Protein AF-A0A968VZF7-F1 (afdb_monomer)

Sequence (86 aa):
IEVIAVHTLGGREGKQKWVKFVNEHKLYNWINCWSPYDYQYKTKYDVYASPTIYLLNKNKEIIAKRIGVEQIEEIIEFEKNKKAKN

Foldseek 3Di:
DAAEAEQDDADPVSVVVQVVVCVVVVVVRHNYHYDRPDPVVCVVQVPPDPPKDFDADPVRHTPDTRDDPVCPVVSVVVVVVVVVVD

Radius of gyration: 15.0 Å; Cα contacts (8 Å, |Δi|>4): 70; chains: 1; bounding box: 29×29×44 Å

pLDDT: mean 91.14, std 7.0, range [54.97, 98.62]

Nearest PDB structures (foldseek):
  6mos-assembly1_A  TM=5.426E-01  e=9.474E-02  Thermosipho africanus TCF52B
  1m7t-assembly1_A  TM=4.685E-01  e=1.161E-01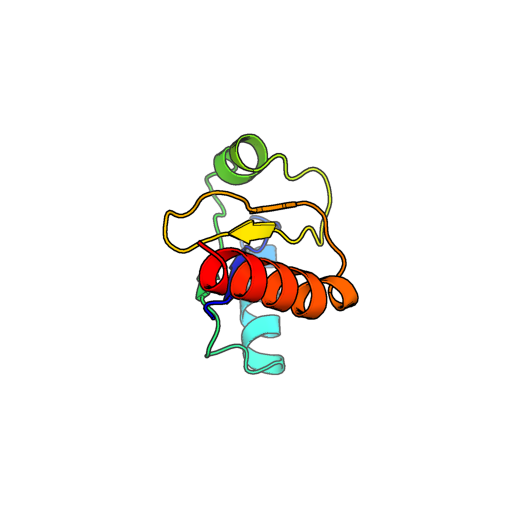  unclassified
  7ffp-assembly1_A-2  TM=5.036E-01  e=9.550E+00  Xenopus laevis

Secondary structure (DSSP, 8-state):
---EEEE---HHHHHHHHHHHHHHTT-TTSEEEE-SS--HHHHHTT--SSS--EEE-TT--EEEES--TTHHHHHHHHHHHHHHT-

Structure (mmCIF, N/CA/C/O backbone):
data_AF-A0A968VZF7-F1
#
_entry.id   AF-A0A968VZF7-F1
#
loop_
_atom_site.group_PDB
_atom_site.id
_atom_site.type_symbol
_atom_site.label_atom_id
_atom_site.label_alt_id
_atom_site.label_comp_id
_atom_site.label_asym_id
_atom_site.label_entity_id
_atom_site.label_seq_id
_atom_site.pdbx_PDB_ins_code
_atom_site.Cartn_x
_atom_site.Cartn_y
_atom_site.Cartn_z
_atom_site.occupancy
_atom_site.B_iso_or_equiv
_atom_site.auth_seq_id
_atom_site.auth_comp_id
_atom_site.auth_asym_id
_atom_site.auth_atom_id
_atom_site.pdbx_PDB_model_num
ATOM 1 N N . ILE A 1 1 ? -10.315 -9.180 5.683 1.00 88.38 1 ILE A N 1
ATOM 2 C CA . ILE A 1 1 ? -9.576 -7.922 5.423 1.00 88.38 1 ILE A CA 1
ATOM 3 C C . ILE A 1 1 ? -9.202 -7.948 3.953 1.00 88.38 1 ILE A C 1
ATOM 5 O O . ILE A 1 1 ? -8.801 -9.003 3.483 1.00 88.38 1 ILE A O 1
ATOM 9 N N . GLU A 1 2 ? -9.413 -6.853 3.235 1.00 94.38 2 GLU A N 1
ATOM 10 C CA . GLU A 1 2 ? -9.064 -6.719 1.818 1.00 94.38 2 GLU A CA 1
ATOM 11 C C . GLU A 1 2 ? -7.815 -5.844 1.711 1.00 94.38 2 GLU A C 1
ATOM 13 O O . GLU A 1 2 ? -7.737 -4.817 2.388 1.00 94.38 2 GLU A O 1
ATOM 18 N N . VAL A 1 3 ? -6.845 -6.251 0.890 1.00 95.94 3 VAL A N 1
ATOM 19 C CA . VAL A 1 3 ? -5.631 -5.468 0.636 1.00 95.94 3 VAL A CA 1
ATOM 20 C C . VAL A 1 3 ? -5.666 -4.962 -0.797 1.00 95.94 3 VAL A C 1
ATOM 22 O O . VAL A 1 3 ? -5.767 -5.747 -1.741 1.00 95.94 3 VAL A O 1
ATOM 25 N N . ILE A 1 4 ? -5.572 -3.642 -0.945 1.00 95.62 4 ILE A N 1
ATOM 26 C CA . ILE A 1 4 ? -5.493 -2.960 -2.236 1.00 95.62 4 ILE A CA 1
ATOM 27 C C . ILE A 1 4 ? -4.100 -2.347 -2.3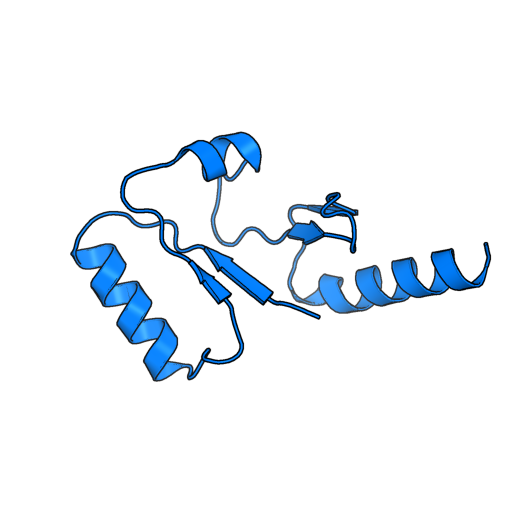47 1.00 95.62 4 ILE A C 1
ATOM 29 O O . ILE A 1 4 ? -3.746 -1.461 -1.569 1.00 95.62 4 ILE A O 1
ATOM 33 N N . ALA A 1 5 ? -3.316 -2.804 -3.320 1.00 95.38 5 ALA A N 1
ATOM 34 C CA . ALA A 1 5 ? -2.001 -2.251 -3.618 1.00 95.38 5 ALA A CA 1
ATOM 35 C C . ALA A 1 5 ? -2.066 -1.435 -4.907 1.00 95.38 5 ALA A C 1
ATOM 37 O O . ALA A 1 5 ? -2.479 -1.944 -5.946 1.00 95.38 5 ALA A O 1
ATOM 38 N N . VAL A 1 6 ? -1.649 -0.170 -4.855 1.00 93.25 6 VAL A N 1
ATOM 39 C CA . VAL A 1 6 ? -1.667 0.733 -6.014 1.00 93.25 6 VAL A CA 1
ATOM 40 C C . VAL A 1 6 ? -0.236 1.056 -6.418 1.00 93.25 6 VAL A C 1
ATOM 42 O O . VAL A 1 6 ? 0.480 1.746 -5.693 1.00 93.25 6 VAL A O 1
ATOM 45 N N . HIS A 1 7 ? 0.188 0.583 -7.589 1.00 93.06 7 HIS A N 1
ATOM 46 C CA . HIS A 1 7 ? 1.516 0.901 -8.103 1.00 93.06 7 HIS A CA 1
ATOM 47 C C . HIS A 1 7 ? 1.582 2.340 -8.623 1.00 93.06 7 HIS A C 1
ATOM 49 O O . HIS A 1 7 ? 0.705 2.782 -9.367 1.00 93.06 7 HIS A O 1
ATOM 55 N N . THR A 1 8 ? 2.624 3.076 -8.231 1.00 89.75 8 THR A N 1
ATOM 56 C CA . THR A 1 8 ? 2.726 4.527 -8.456 1.00 89.75 8 THR A CA 1
ATOM 57 C C . THR A 1 8 ? 3.592 4.934 -9.646 1.00 89.75 8 THR A C 1
ATOM 59 O O . THR A 1 8 ? 3.534 6.108 -10.036 1.00 89.75 8 THR A O 1
ATOM 62 N N . LEU A 1 9 ? 4.358 4.001 -10.234 1.00 88.75 9 LEU A N 1
ATOM 63 C CA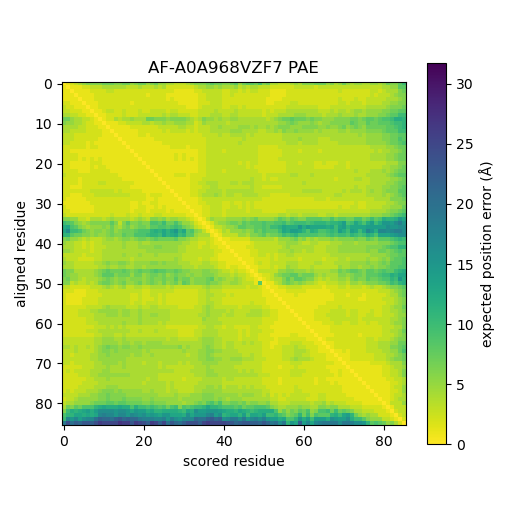 . LEU A 1 9 ? 5.130 4.252 -11.455 1.00 88.75 9 LEU A CA 1
ATOM 64 C C . LEU A 1 9 ? 4.237 4.098 -12.686 1.00 88.75 9 LEU A C 1
ATOM 66 O O . LEU A 1 9 ? 3.556 3.085 -12.849 1.00 88.75 9 LEU A O 1
ATOM 70 N N . GLY A 1 10 ? 4.261 5.098 -13.564 1.00 87.50 10 GLY A N 1
ATOM 71 C CA . GLY A 1 10 ? 3.557 5.074 -14.843 1.00 87.50 10 GLY A CA 1
ATOM 72 C C . GLY A 1 10 ? 4.3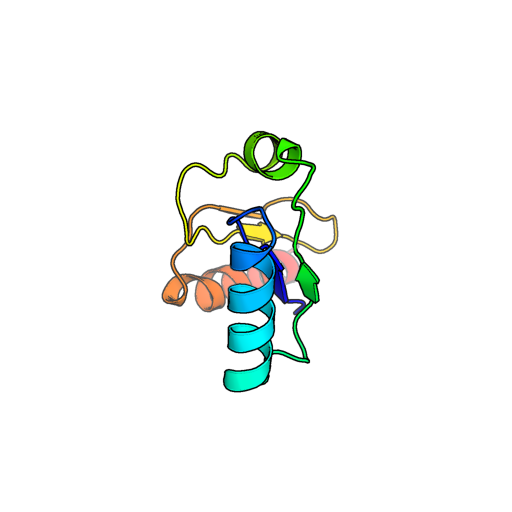58 4.404 -15.964 1.00 87.50 10 GLY A C 1
ATOM 73 O O . GLY A 1 10 ? 5.489 3.953 -15.781 1.00 87.50 10 GLY A O 1
ATOM 74 N N . GLY A 1 11 ? 3.762 4.377 -17.156 1.00 89.62 11 GLY A N 1
ATOM 75 C CA . GLY A 1 11 ? 4.424 3.929 -18.383 1.00 89.62 11 GLY A CA 1
ATOM 76 C C . GLY A 1 11 ? 4.635 2.413 -18.501 1.00 89.62 11 GLY A C 1
ATOM 77 O O . GLY A 1 11 ? 4.402 1.632 -17.578 1.00 89.62 11 GLY A O 1
ATOM 78 N N . ARG A 1 12 ? 5.081 1.979 -19.686 1.00 91.25 12 ARG A N 1
ATOM 79 C CA . ARG A 1 12 ? 5.265 0.554 -20.018 1.00 91.25 12 ARG A CA 1
ATOM 80 C C . ARG A 1 12 ? 6.218 -0.155 -19.054 1.00 91.25 12 ARG A C 1
ATOM 82 O O . ARG A 1 12 ? 5.941 -1.277 -18.639 1.00 91.25 12 ARG A O 1
ATOM 89 N N . GLU A 1 13 ? 7.306 0.509 -18.679 1.00 91.88 13 GLU A N 1
ATOM 90 C CA . GLU A 1 13 ? 8.294 -0.035 -17.747 1.00 91.88 13 GLU A CA 1
ATOM 91 C C . GLU A 1 13 ? 7.703 -0.241 -16.344 1.00 91.88 13 GLU A C 1
ATOM 93 O O . GLU A 1 13 ? 7.866 -1.314 -15.761 1.00 91.88 13 GLU A O 1
ATOM 98 N N . GLY A 1 14 ? 6.944 0.738 -15.830 1.00 91.88 14 GLY A N 1
ATOM 99 C CA . GLY A 1 14 ? 6.235 0.620 -14.553 1.00 91.88 14 GLY A CA 1
ATOM 100 C C . GLY A 1 14 ? 5.275 -0.570 -14.543 1.00 91.88 14 GLY A C 1
ATOM 101 O O . GLY A 1 14 ? 5.272 -1.361 -13.601 1.00 91.88 14 GLY A O 1
ATOM 102 N N . LYS A 1 15 ? 4.539 -0.789 -15.643 1.00 93.50 15 LYS A N 1
ATOM 103 C CA . LYS A 1 15 ? 3.673 -1.971 -15.787 1.00 93.50 15 LYS A CA 1
ATOM 104 C C . LYS A 1 15 ? 4.444 -3.278 -15.713 1.00 93.50 15 LYS A C 1
ATOM 106 O O . LYS A 1 15 ? 4.017 -4.193 -15.014 1.00 93.50 15 LYS A O 1
ATOM 111 N N . GLN A 1 16 ? 5.544 -3.382 -16.456 1.00 96.38 16 GLN A 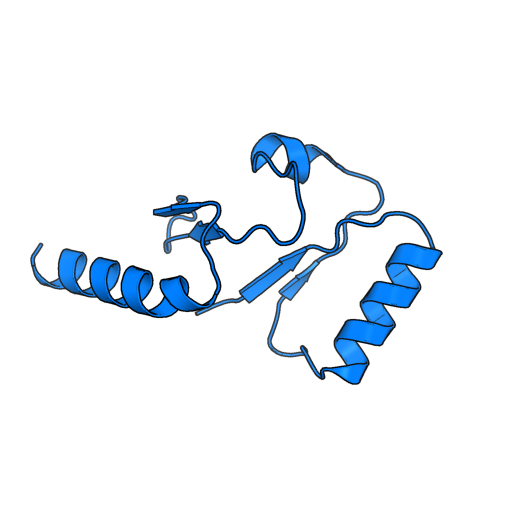N 1
ATOM 112 C CA . GLN A 1 16 ? 6.346 -4.602 -16.507 1.00 96.38 16 GLN A CA 1
ATOM 113 C C . GLN A 1 16 ? 6.933 -4.930 -15.134 1.00 96.38 16 GLN A C 1
ATOM 115 O O . GLN A 1 16 ? 6.810 -6.067 -14.680 1.00 96.38 16 GLN A O 1
ATOM 120 N N . LYS A 1 17 ? 7.489 -3.925 -14.444 1.00 95.56 17 LYS A N 1
ATOM 121 C CA . LYS A 1 17 ? 7.987 -4.063 -13.069 1.00 95.56 17 LYS A CA 1
ATOM 122 C C . LYS A 1 17 ? 6.878 -4.499 -12.112 1.00 95.56 17 LYS A C 1
ATOM 124 O O . LYS A 1 17 ? 7.091 -5.420 -11.330 1.00 95.56 17 LYS A O 1
ATOM 129 N N . TRP A 1 18 ? 5.690 -3.899 -12.213 1.00 96.06 18 TRP A N 1
ATOM 130 C CA . TRP A 1 18 ? 4.575 -4.236 -11.331 1.00 96.06 18 TRP A CA 1
ATOM 131 C C . TRP A 1 18 ? 4.057 -5.660 -11.530 1.00 96.06 18 TRP A C 1
ATOM 133 O O . TRP A 1 18 ? 3.914 -6.402 -10.565 1.00 96.06 18 TRP A O 1
ATOM 143 N N . VAL A 1 19 ? 3.834 -6.074 -12.781 1.00 97.12 19 VAL A N 1
ATOM 144 C CA . VAL A 1 19 ? 3.378 -7.439 -13.092 1.00 97.12 19 VAL A CA 1
ATOM 145 C C . VAL A 1 19 ? 4.409 -8.474 -12.649 1.00 97.12 19 VAL A C 1
ATOM 147 O O . VAL A 1 19 ? 4.039 -9.482 -12.052 1.00 97.12 19 VAL A O 1
ATOM 150 N N . LYS A 1 20 ? 5.700 -8.216 -12.897 1.00 98.31 20 LYS A N 1
ATOM 151 C CA . LYS A 1 20 ? 6.788 -9.093 -12.455 1.00 98.31 20 LYS A CA 1
ATOM 152 C C . LYS A 1 20 ? 6.775 -9.264 -10.931 1.00 98.31 20 LYS A C 1
ATOM 154 O O . LYS A 1 20 ? 6.717 -10.396 -10.464 1.00 98.31 20 LYS A O 1
ATOM 159 N N . PHE A 1 21 ? 6.727 -8.160 -10.185 1.00 97.81 21 PHE A N 1
ATOM 160 C CA . PHE A 1 21 ? 6.697 -8.171 -8.720 1.00 97.81 21 PHE A CA 1
ATOM 161 C C . PHE A 1 21 ? 5.497 -8.952 -8.161 1.00 97.81 21 PHE A C 1
ATOM 163 O O . PHE A 1 21 ? 5.663 -9.815 -7.301 1.00 97.81 21 PHE A O 1
ATOM 170 N N . VAL A 1 22 ? 4.289 -8.703 -8.680 1.00 98.12 22 VAL A N 1
ATOM 171 C CA . VAL A 1 22 ? 3.069 -9.411 -8.248 1.00 98.12 22 VAL A CA 1
ATOM 172 C C . VAL A 1 22 ? 3.196 -10.924 -8.452 1.00 98.12 22 VAL A C 1
ATOM 174 O O . VAL A 1 22 ? 2.810 -11.689 -7.567 1.00 98.12 22 VAL A O 1
ATOM 177 N N . ASN A 1 23 ? 3.763 -11.357 -9.582 1.00 98.44 23 ASN A N 1
ATOM 178 C CA . ASN A 1 23 ? 3.934 -12.775 -9.901 1.00 98.44 23 ASN A CA 1
ATOM 179 C C . ASN A 1 23 ? 5.032 -13.443 -9.057 1.00 98.44 23 ASN A C 1
ATOM 181 O O . ASN A 1 23 ? 4.824 -14.544 -8.548 1.00 98.44 23 ASN A O 1
ATOM 185 N N . GLU A 1 24 ? 6.181 -12.784 -8.880 1.00 98.62 24 GLU A N 1
ATOM 186 C CA . GLU A 1 24 ? 7.307 -13.296 -8.081 1.00 98.62 24 GLU A CA 1
ATOM 187 C C . GLU A 1 24 ? 6.916 -13.503 -6.613 1.00 98.62 24 GLU A C 1
ATOM 189 O O . GLU A 1 24 ? 7.263 -14.521 -6.014 1.00 98.62 24 GLU A O 1
ATOM 194 N N . HIS A 1 25 ? 6.127 -12.581 -6.059 1.00 98.12 25 HIS A N 1
ATOM 195 C CA . HIS A 1 25 ? 5.654 -12.640 -4.676 1.00 98.12 25 HIS A CA 1
ATOM 196 C C . HIS A 1 25 ? 4.287 -13.320 -4.510 1.00 98.12 25 HIS A C 1
ATOM 198 O O . HIS A 1 25 ? 3.788 -13.415 -3.390 1.00 98.12 25 HIS A O 1
ATOM 204 N N . LYS A 1 26 ? 3.682 -13.815 -5.600 1.00 98.06 26 LYS A N 1
ATOM 205 C CA . LYS A 1 26 ? 2.386 -14.517 -5.610 1.00 98.06 26 LYS A CA 1
ATOM 206 C C . LYS A 1 26 ? 1.261 -13.739 -4.906 1.00 98.06 26 LYS A C 1
ATOM 208 O O . LYS A 1 26 ? 0.443 -14.329 -4.201 1.00 98.06 26 LYS A O 1
ATOM 213 N N . LEU A 1 27 ? 1.185 -12.421 -5.116 1.00 97.50 27 LEU A N 1
ATOM 214 C CA . LEU A 1 27 ? 0.223 -11.515 -4.457 1.00 97.50 27 LEU A CA 1
ATOM 215 C C . LEU A 1 27 ? -1.196 -11.606 -5.051 1.00 97.50 27 LEU A C 1
ATOM 217 O O . LEU A 1 27 ? -1.882 -10.601 -5.235 1.00 97.50 27 LEU A O 1
ATOM 221 N N . TYR A 1 28 ? -1.642 -12.810 -5.403 1.00 96.00 28 TYR A N 1
ATOM 222 C CA . TYR A 1 28 ? -2.874 -13.043 -6.162 1.00 96.00 28 TYR A CA 1
ATOM 223 C C . TYR A 1 28 ? -4.149 -12.857 -5.334 1.00 96.00 28 TYR A C 1
ATOM 225 O O . TYR A 1 28 ? -5.227 -12.691 -5.893 1.00 96.00 28 TYR A O 1
ATOM 233 N N . ASN A 1 29 ? -4.031 -12.866 -4.007 1.00 97.00 29 ASN A N 1
ATOM 234 C CA . ASN A 1 29 ? -5.124 -12.582 -3.079 1.00 97.00 29 ASN A CA 1
ATOM 235 C C . ASN A 1 29 ? -5.317 -11.078 -2.812 1.00 97.00 29 ASN A C 1
ATOM 237 O O . ASN A 1 29 ? -6.203 -10.709 -2.043 1.00 97.00 29 ASN A O 1
ATOM 241 N N . TRP A 1 30 ? -4.479 -10.215 -3.394 1.00 97.69 30 TRP A N 1
ATOM 242 C CA . TRP A 1 30 ? -4.588 -8.762 -3.278 1.00 97.69 30 TRP A CA 1
ATOM 243 C C . TRP A 1 30 ? -5.252 -8.174 -4.520 1.00 97.69 30 TRP A C 1
ATOM 245 O O . TRP A 1 30 ? -5.121 -8.691 -5.632 1.00 97.69 30 TRP A O 1
ATOM 255 N N . ILE A 1 31 ? -5.907 -7.028 -4.351 1.00 97.19 31 ILE A N 1
ATOM 256 C CA . ILE A 1 31 ? -6.352 -6.213 -5.479 1.00 97.19 31 ILE A CA 1
ATOM 257 C C . ILE A 1 31 ? -5.163 -5.356 -5.924 1.00 97.19 31 ILE A C 1
ATOM 259 O O . ILE A 1 31 ? -4.830 -4.345 -5.305 1.00 97.19 31 ILE A O 1
ATOM 263 N N . ASN A 1 32 ? -4.497 -5.790 -6.994 1.00 96.88 32 ASN A N 1
ATOM 264 C CA . ASN A 1 32 ? -3.307 -5.134 -7.534 1.00 96.88 32 ASN A CA 1
ATOM 265 C C . ASN A 1 32 ? -3.689 -4.103 -8.607 1.00 96.88 32 ASN A C 1
ATOM 267 O O . ASN A 1 32 ? -3.878 -4.428 -9.780 1.00 96.88 32 ASN A O 1
ATOM 271 N N . CYS A 1 33 ? -3.773 -2.840 -8.207 1.00 93.62 33 CYS A N 1
ATOM 272 C CA . CYS A 1 33 ? -4.161 -1.714 -9.046 1.00 93.62 33 CYS A CA 1
ATOM 273 C C . CYS A 1 33 ? -2.957 -1.050 -9.723 1.00 93.62 33 CYS A C 1
ATOM 275 O O . CYS A 1 33 ? -1.859 -0.952 -9.170 1.00 93.62 33 CYS A O 1
ATOM 277 N N . TRP A 1 34 ? -3.187 -0.517 -10.919 1.00 91.94 34 TRP A N 1
ATOM 278 C CA . TRP A 1 34 ? -2.234 0.337 -11.617 1.00 91.94 34 TRP A CA 1
ATOM 279 C C . TRP A 1 34 ? -2.991 1.339 -12.484 1.00 91.94 34 TRP A C 1
ATOM 281 O O . TRP A 1 34 ? -3.754 0.933 -13.358 1.00 91.94 34 TRP A O 1
ATOM 291 N N . SER A 1 35 ? -2.776 2.631 -12.233 1.00 85.50 35 SER A N 1
ATOM 292 C CA . SER A 1 35 ? -3.374 3.725 -13.001 1.00 85.50 35 SER A CA 1
ATOM 293 C C . SER A 1 35 ? -2.273 4.503 -13.731 1.00 85.50 35 SER A C 1
ATOM 295 O O . SER A 1 35 ? -1.647 5.379 -13.135 1.00 85.50 35 SER A O 1
ATOM 297 N N . PRO A 1 36 ? -1.980 4.175 -15.002 1.00 79.75 36 PRO A N 1
ATOM 298 C CA . PRO A 1 36 ? -0.928 4.850 -15.766 1.00 79.75 36 PRO A CA 1
ATOM 299 C C . PRO A 1 36 ? -1.305 6.235 -16.289 1.00 79.75 36 PRO A C 1
ATOM 301 O O . PRO A 1 36 ? -0.411 6.996 -16.653 1.00 79.75 36 PRO A O 1
ATOM 304 N N . TYR A 1 37 ? -2.601 6.530 -16.384 1.00 74.50 37 TYR A N 1
ATOM 305 C CA . TYR A 1 37 ? -3.118 7.720 -17.067 1.00 74.50 37 TYR A CA 1
ATOM 306 C C . TYR A 1 37 ? -3.785 8.712 -16.118 1.00 74.50 37 TYR A C 1
ATOM 308 O O . TYR A 1 37 ? -3.960 9.872 -16.478 1.00 74.50 37 TYR A O 1
ATOM 316 N N . ASP A 1 38 ? -4.141 8.268 -14.913 1.00 78.38 38 ASP A N 1
ATOM 317 C CA . ASP A 1 38 ? -4.829 9.092 -13.931 1.00 78.38 38 ASP A CA 1
ATOM 318 C C . ASP A 1 38 ? -4.056 9.114 -12.608 1.00 78.38 38 ASP A C 1
ATOM 320 O O . ASP A 1 38 ? -3.889 8.084 -11.950 1.00 78.38 38 ASP A O 1
ATOM 324 N N . TYR A 1 39 ? -3.606 10.311 -12.225 1.00 80.12 39 TYR A N 1
ATOM 325 C CA . TYR A 1 39 ? -2.912 10.599 -10.971 1.00 80.12 39 TYR A CA 1
ATOM 326 C C . TYR A 1 39 ? -3.818 11.233 -9.906 1.00 80.12 39 TYR A C 1
ATOM 328 O O . TYR A 1 39 ? -3.339 11.520 -8.812 1.00 80.12 39 TYR A O 1
ATOM 336 N N . GLN A 1 40 ? -5.115 11.422 -10.171 1.00 86.88 40 GLN A N 1
ATOM 337 C CA . GLN A 1 40 ? -6.067 12.034 -9.238 1.00 86.88 40 GLN A CA 1
ATOM 338 C C . GLN A 1 40 ? -6.131 11.287 -7.905 1.00 86.88 40 GLN A C 1
ATOM 340 O O . GLN A 1 40 ? -6.347 11.902 -6.863 1.00 86.88 40 GLN A O 1
ATOM 345 N N . TYR A 1 41 ? -5.888 9.972 -7.899 1.00 86.25 41 TYR A N 1
ATOM 346 C CA . TYR A 1 41 ? -5.797 9.198 -6.660 1.00 86.25 41 TYR A CA 1
ATOM 347 C C . TYR A 1 41 ? -4.661 9.687 -5.746 1.00 86.25 41 TYR A C 1
ATOM 349 O O . TYR A 1 41 ? -4.827 9.677 -4.530 1.00 86.25 41 TYR A O 1
ATOM 357 N N . LYS A 1 42 ? -3.538 10.169 -6.302 1.00 86.31 42 LYS A N 1
ATOM 358 C CA . LYS A 1 42 ? -2.432 10.718 -5.505 1.00 86.31 42 LYS A CA 1
ATOM 359 C C . LYS A 1 42 ? -2.880 11.972 -4.765 1.00 86.31 42 LYS A C 1
ATOM 361 O O . LYS A 1 42 ? -2.608 12.090 -3.580 1.00 86.31 42 LYS A O 1
ATOM 366 N N . THR A 1 43 ? -3.626 12.858 -5.423 1.00 88.06 43 THR A N 1
ATOM 367 C CA . THR A 1 43 ? -4.177 14.065 -4.791 1.00 88.06 43 THR A CA 1
ATOM 368 C C . THR A 1 43 ? -5.286 13.729 -3.795 1.00 88.06 43 THR A C 1
ATOM 370 O O . THR A 1 43 ? -5.238 14.186 -2.660 1.00 88.06 43 THR A O 1
ATOM 373 N N . LYS A 1 44 ? -6.255 12.882 -4.174 1.00 88.12 44 LYS A N 1
ATOM 374 C CA . LYS A 1 44 ? -7.390 12.501 -3.310 1.00 88.12 44 LYS A CA 1
ATOM 375 C C . LYS A 1 44 ? -6.955 11.823 -2.012 1.00 88.12 44 LYS A C 1
ATOM 377 O O . LYS A 1 44 ? -7.590 12.025 -0.984 1.00 88.12 44 LYS A O 1
ATOM 382 N N . TYR A 1 45 ? -5.896 11.018 -2.070 1.00 88.00 45 TYR A N 1
ATOM 383 C CA . TYR A 1 45 ? -5.359 10.308 -0.909 1.00 88.00 45 TYR A CA 1
ATOM 384 C C . TYR A 1 45 ? -4.122 10.983 -0.307 1.00 88.00 45 TYR A C 1
ATOM 386 O O . TYR A 1 45 ? -3.590 10.469 0.670 1.00 88.00 45 TYR A O 1
ATOM 394 N N . ASP A 1 46 ? -3.676 12.132 -0.821 1.00 87.75 46 ASP A N 1
ATOM 395 C CA . ASP A 1 46 ? -2.516 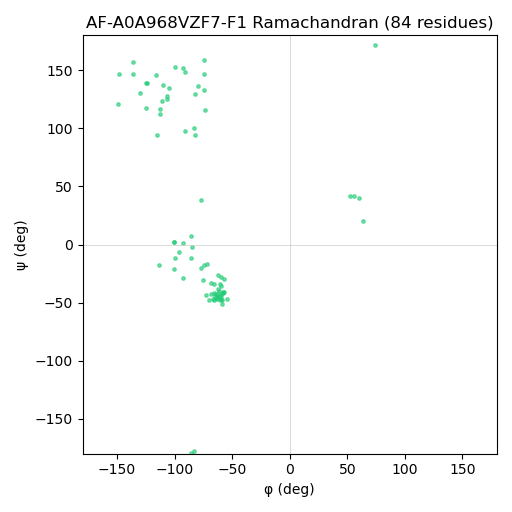12.867 -0.295 1.00 87.75 46 ASP A CA 1
ATOM 396 C C . ASP A 1 46 ? -1.193 12.056 -0.339 1.00 87.75 46 ASP A C 1
ATOM 398 O O . ASP A 1 46 ? -0.378 12.044 0.590 1.00 87.75 46 ASP A O 1
ATOM 402 N N . VAL A 1 47 ? -0.978 11.312 -1.427 1.00 87.56 47 VAL A N 1
ATOM 403 C CA . VAL A 1 47 ? 0.174 10.415 -1.616 1.00 87.56 47 VAL A CA 1
ATOM 404 C C . VAL A 1 47 ? 1.396 11.201 -2.105 1.00 87.56 47 VAL A C 1
ATOM 406 O O . VAL A 1 47 ? 1.589 11.374 -3.308 1.00 87.56 47 VAL A O 1
ATOM 409 N N . TYR A 1 48 ? 2.253 11.631 -1.173 1.00 83.19 48 TYR A N 1
ATOM 410 C CA . TYR A 1 48 ? 3.536 12.293 -1.488 1.00 83.19 48 TYR A CA 1
ATOM 411 C C . TYR A 1 48 ? 4.734 11.342 -1.563 1.00 83.19 48 TYR A C 1
ATOM 413 O O . TYR A 1 48 ? 5.692 11.621 -2.276 1.00 83.19 48 TYR A O 1
ATOM 421 N N . ALA A 1 49 ? 4.697 10.229 -0.827 1.00 84.44 49 ALA A N 1
ATOM 422 C CA . ALA A 1 49 ? 5.803 9.281 -0.731 1.00 84.44 49 ALA A CA 1
ATOM 423 C C . ALA A 1 49 ? 5.296 7.837 -0.820 1.00 84.44 49 ALA A C 1
ATOM 425 O O . ALA A 1 49 ? 4.126 7.548 -0.564 1.00 84.44 49 ALA A O 1
ATOM 426 N N . SER A 1 50 ? 6.173 6.920 -1.217 1.00 84.44 50 SER A N 1
ATOM 427 C CA . SER A 1 50 ? 5.892 5.483 -1.256 1.00 84.44 50 SER A CA 1
ATOM 428 C C . SER A 1 50 ? 6.953 4.731 -0.446 1.00 84.44 50 SER A C 1
ATOM 430 O O . SER A 1 50 ? 8.128 5.071 -0.578 1.00 84.44 50 SER A O 1
ATOM 432 N N . PRO A 1 51 ? 6.569 3.711 0.344 1.00 89.75 51 PRO A N 1
ATOM 433 C CA . PRO A 1 51 ? 5.196 3.252 0.585 1.00 89.75 51 PRO A CA 1
ATOM 434 C C . PRO A 1 51 ? 4.407 4.199 1.513 1.00 89.75 51 PRO A C 1
ATOM 436 O O . PRO A 1 51 ? 4.966 4.789 2.428 1.00 89.75 51 PRO A O 1
ATOM 439 N N . THR A 1 52 ? 3.094 4.322 1.290 1.00 92.31 52 THR A N 1
ATOM 440 C CA . THR A 1 52 ? 2.154 4.942 2.243 1.00 92.31 52 THR A CA 1
ATOM 441 C C . THR A 1 52 ? 0.971 3.999 2.440 1.00 92.31 52 THR A C 1
ATOM 443 O O . THR A 1 52 ? 0.389 3.540 1.458 1.00 92.31 52 THR A O 1
ATOM 446 N N . ILE A 1 53 ? 0.614 3.718 3.695 1.00 94.56 53 ILE A N 1
ATOM 447 C CA . ILE A 1 53 ? -0.466 2.791 4.054 1.00 94.56 53 ILE A CA 1
ATOM 448 C C . ILE A 1 53 ? -1.644 3.569 4.644 1.00 94.56 53 ILE A C 1
ATOM 450 O O . ILE A 1 53 ? -1.466 4.475 5.463 1.00 94.56 53 ILE A O 1
ATOM 454 N N . TYR A 1 54 ? -2.851 3.189 4.229 1.00 94.88 54 TYR A N 1
ATOM 455 C CA . TYR A 1 54 ? -4.116 3.688 4.758 1.00 94.88 54 TYR A CA 1
ATOM 456 C C . TYR A 1 54 ? -4.946 2.500 5.231 1.00 94.88 54 TYR A C 1
ATOM 458 O O . TYR A 1 54 ? -5.015 1.483 4.541 1.00 94.88 54 TYR A O 1
ATOM 466 N N . LEU A 1 55 ? -5.605 2.649 6.376 1.00 95.31 55 LEU A N 1
ATOM 467 C CA . LEU A 1 55 ? -6.612 1.708 6.845 1.00 95.31 55 LEU A CA 1
ATOM 468 C C . LEU A 1 55 ? -7.983 2.351 6.678 1.00 95.31 55 LEU A C 1
ATOM 470 O O . LEU A 1 55 ? -8.203 3.484 7.114 1.00 95.31 55 LEU A O 1
ATOM 474 N N . LEU A 1 56 ? -8.890 1.632 6.022 1.00 94.81 56 LEU A N 1
ATOM 475 C CA . LEU A 1 56 ? -10.256 2.075 5.782 1.00 94.81 56 LEU A CA 1
ATOM 476 C C . LEU A 1 56 ? -11.232 1.145 6.501 1.00 94.81 56 LEU A C 1
ATOM 478 O O . LEU A 1 56 ? -11.014 -0.065 6.582 1.00 94.81 56 LEU A O 1
ATOM 482 N N . ASN A 1 57 ? -12.336 1.701 6.991 1.00 93.88 57 ASN A N 1
ATOM 483 C CA . ASN A 1 57 ? -13.429 0.903 7.532 1.00 93.88 57 ASN A CA 1
ATOM 484 C C . ASN A 1 57 ? -14.379 0.401 6.419 1.00 93.88 57 ASN A C 1
ATOM 486 O O . ASN A 1 57 ? -14.185 0.651 5.228 1.00 93.88 57 ASN A O 1
ATOM 490 N N . LYS A 1 58 ? -15.450 -0.305 6.809 1.00 93.06 58 LYS A N 1
ATOM 491 C CA . LYS A 1 58 ? -16.455 -0.851 5.875 1.00 93.06 58 LYS A CA 1
ATOM 492 C C . LYS A 1 58 ? -17.172 0.213 5.026 1.00 93.06 58 LYS A C 1
ATOM 494 O O . LYS A 1 58 ? -17.566 -0.089 3.907 1.00 93.06 58 LYS A O 1
ATOM 499 N N . ASN A 1 59 ? -17.292 1.440 5.536 1.00 94.38 59 ASN A N 1
ATOM 500 C CA . ASN A 1 59 ? -17.895 2.584 4.846 1.00 94.38 59 ASN A CA 1
ATOM 501 C C . ASN A 1 59 ? -16.877 3.323 3.957 1.00 94.38 59 ASN A C 1
ATOM 503 O O . ASN A 1 59 ? -17.187 4.380 3.420 1.00 94.38 59 ASN A O 1
ATOM 507 N N . LYS A 1 60 ? -15.663 2.770 3.800 1.00 92.56 60 LYS A N 1
ATOM 508 C CA . LYS A 1 60 ? -14.538 3.355 3.057 1.00 92.56 60 LYS A CA 1
ATOM 509 C C . LYS A 1 60 ? -14.014 4.670 3.655 1.00 92.56 60 LYS A C 1
ATOM 511 O O . LYS A 1 60 ? -13.295 5.407 2.986 1.00 92.56 60 LYS A O 1
ATOM 516 N N . GLU A 1 61 ? -14.304 4.929 4.927 1.00 93.88 61 GLU A N 1
ATOM 517 C CA . GLU A 1 61 ? -13.735 6.058 5.665 1.00 93.88 61 GLU A CA 1
ATOM 518 C C . GLU A 1 61 ? -12.320 5.700 6.125 1.00 93.88 61 GLU A C 1
ATOM 520 O O . GLU A 1 61 ? -12.082 4.587 6.604 1.00 93.88 61 GLU A O 1
ATOM 525 N N . ILE A 1 62 ? -11.380 6.637 5.986 1.00 94.50 62 ILE A N 1
ATOM 526 C CA . ILE A 1 62 ? -9.997 6.464 6.443 1.00 94.50 62 ILE A CA 1
ATOM 527 C C . ILE A 1 62 ? -9.978 6.562 7.970 1.00 94.50 62 ILE A C 1
ATOM 529 O O . ILE A 1 62 ? -10.255 7.622 8.525 1.00 94.50 62 ILE A O 1
ATOM 533 N N . ILE A 1 63 ? -9.615 5.467 8.636 1.00 94.88 63 ILE A N 1
ATOM 534 C CA . ILE A 1 63 ? -9.501 5.393 10.103 1.00 94.88 63 ILE A CA 1
ATOM 535 C C . ILE A 1 63 ? -8.050 5.498 10.576 1.00 94.88 63 ILE A C 1
ATOM 537 O O . ILE A 1 63 ? -7.798 5.895 11.707 1.00 94.88 63 ILE A O 1
ATOM 541 N N . ALA A 1 64 ? -7.089 5.216 9.693 1.00 94.62 64 ALA A N 1
ATOM 542 C CA . ALA A 1 64 ? -5.679 5.508 9.916 1.00 94.62 64 ALA A CA 1
ATOM 543 C C . ALA A 1 64 ? -4.971 5.827 8.593 1.00 94.62 64 ALA A C 1
ATOM 545 O O . ALA A 1 64 ? -5.309 5.277 7.543 1.00 94.62 64 ALA A O 1
ATOM 546 N N . LYS A 1 65 ? -3.977 6.718 8.638 1.00 93.12 65 LYS A N 1
ATOM 547 C CA . LYS A 1 65 ? -3.205 7.174 7.473 1.00 93.12 65 LYS A CA 1
ATOM 548 C C . LYS A 1 65 ? -1.717 7.217 7.801 1.00 93.12 65 LYS A C 1
ATOM 550 O O . LYS A 1 65 ? -1.364 7.581 8.918 1.00 93.12 65 LYS A O 1
ATOM 555 N N . ARG A 1 66 ? -0.867 6.929 6.807 1.00 91.06 66 ARG A N 1
ATOM 556 C CA . ARG A 1 66 ? 0.605 7.005 6.908 1.00 91.06 66 ARG A C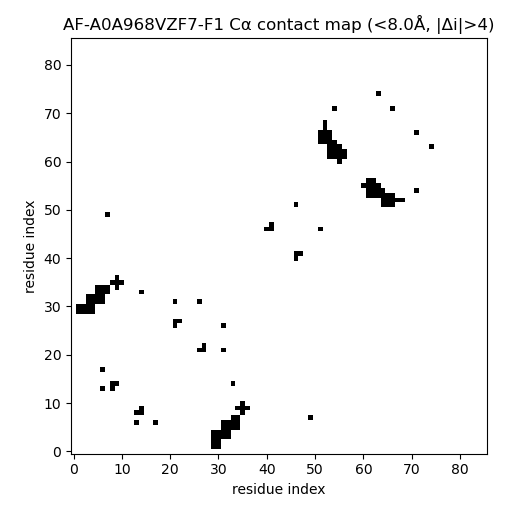A 1
ATOM 557 C C . ARG A 1 66 ? 1.166 6.159 8.060 1.00 91.06 66 ARG A C 1
ATOM 559 O O . ARG A 1 66 ? 2.055 6.601 8.777 1.00 91.06 66 ARG A O 1
ATOM 566 N N . ILE A 1 67 ? 0.619 4.960 8.229 1.00 93.44 67 ILE A N 1
ATOM 567 C CA . ILE A 1 67 ? 1.026 4.026 9.285 1.00 93.44 67 ILE A CA 1
ATOM 568 C C . ILE A 1 67 ? 2.100 3.055 8.793 1.00 93.44 67 ILE A C 1
ATOM 570 O O . ILE A 1 67 ? 2.157 2.734 7.603 1.00 93.44 67 ILE A O 1
ATOM 574 N N . GLY A 1 68 ? 2.939 2.585 9.715 1.00 92.75 68 GLY A N 1
ATOM 575 C CA . GLY A 1 68 ? 3.859 1.479 9.467 1.00 92.75 68 GLY A CA 1
ATOM 576 C C . GLY A 1 68 ? 3.134 0.132 9.435 1.00 92.75 68 GLY A C 1
ATOM 577 O O . GLY A 1 68 ? 2.048 -0.009 9.997 1.00 92.75 68 GLY A O 1
ATOM 578 N N . VAL A 1 69 ? 3.747 -0.872 8.800 1.00 92.50 69 VAL A N 1
ATOM 579 C CA . VAL A 1 69 ? 3.189 -2.238 8.716 1.00 92.50 69 VAL A CA 1
ATOM 580 C C . VAL A 1 69 ? 2.943 -2.825 10.108 1.00 92.50 69 VAL A C 1
ATOM 582 O O . VAL A 1 69 ? 1.895 -3.415 10.349 1.00 92.50 69 VAL A O 1
ATOM 585 N N . GLU A 1 70 ? 3.869 -2.587 11.035 1.00 93.69 70 GLU A N 1
ATOM 586 C CA . GLU A 1 70 ? 3.822 -3.079 12.419 1.00 93.69 70 GLU A CA 1
ATOM 587 C C . GLU A 1 70 ? 2.614 -2.547 13.206 1.00 93.69 70 GLU A C 1
ATOM 589 O O . GLU A 1 70 ? 2.117 -3.208 14.109 1.00 93.69 70 GLU A O 1
ATOM 594 N N . GLN A 1 71 ? 2.092 -1.375 12.832 1.00 94.25 71 GLN A N 1
ATOM 595 C CA . GLN A 1 71 ? 0.978 -0.725 13.530 1.00 94.25 71 GLN A CA 1
ATOM 596 C C . GLN A 1 71 ? -0.395 -1.206 13.041 1.00 94.25 71 GLN A C 1
ATOM 598 O O . GLN A 1 71 ? -1.417 -0.888 13.647 1.00 94.25 71 GLN A O 1
ATOM 603 N N . ILE A 1 72 ? -0.455 -1.938 11.923 1.00 94.38 72 ILE A N 1
ATOM 604 C CA . ILE A 1 72 ? -1.725 -2.315 11.286 1.00 94.38 72 ILE A CA 1
ATOM 605 C C . ILE A 1 72 ? -2.557 -3.205 12.214 1.00 94.38 72 ILE A C 1
ATOM 607 O O . ILE A 1 72 ? -3.752 -2.961 12.378 1.00 94.38 72 ILE A O 1
ATOM 611 N N . GLU A 1 73 ? -1.940 -4.224 12.815 1.00 93.81 73 GLU A N 1
ATOM 612 C CA . GLU A 1 73 ? -2.642 -5.181 13.678 1.00 93.81 73 GLU A CA 1
ATOM 613 C C . GLU A 1 73 ? -3.209 -4.503 14.928 1.00 93.81 73 GLU A C 1
ATOM 615 O O . GLU A 1 73 ? -4.391 -4.677 15.234 1.00 93.81 73 GLU A O 1
ATOM 620 N N .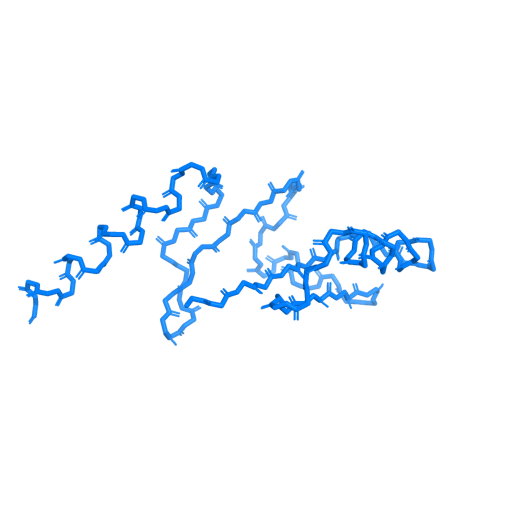 GLU A 1 74 ? -2.407 -3.662 15.586 1.00 94.94 74 GLU A N 1
ATOM 621 C CA . GLU A 1 74 ? -2.814 -2.913 16.779 1.00 94.94 74 GLU A CA 1
ATOM 622 C C . GLU A 1 74 ? -4.016 -2.003 16.493 1.00 94.94 74 GLU A C 1
ATOM 624 O O . GLU A 1 74 ? -5.006 -2.022 17.227 1.00 94.94 74 GLU A O 1
ATOM 629 N N . ILE A 1 75 ? -3.980 -1.252 15.388 1.00 94.94 75 ILE A N 1
ATOM 630 C CA . ILE A 1 75 ? -5.071 -0.343 15.012 1.00 94.94 75 ILE A CA 1
ATOM 631 C C . ILE A 1 75 ? -6.344 -1.128 14.680 1.00 94.94 75 ILE A C 1
ATOM 633 O O . ILE A 1 75 ? -7.440 -0.728 15.077 1.00 94.94 75 ILE A O 1
ATOM 637 N N . ILE A 1 76 ? -6.228 -2.251 13.964 1.00 94.12 76 ILE A N 1
ATOM 638 C CA . ILE A 1 76 ? -7.383 -3.101 13.649 1.00 94.12 76 ILE A CA 1
ATOM 639 C C . ILE A 1 76 ? -8.037 -3.610 14.933 1.00 94.12 76 ILE A C 1
ATOM 641 O O . ILE A 1 76 ? -9.267 -3.599 15.039 1.00 94.12 76 ILE A O 1
ATOM 645 N N . GLU A 1 77 ? -7.236 -4.063 15.892 1.00 94.56 77 GLU A N 1
ATOM 646 C CA . GLU A 1 77 ? -7.739 -4.603 17.149 1.00 94.56 77 GLU A CA 1
ATOM 647 C C . GLU A 1 77 ? -8.380 -3.513 18.016 1.00 94.56 77 GLU A C 1
ATOM 649 O O . GLU A 1 77 ? -9.489 -3.688 18.527 1.00 94.56 77 GLU A O 1
ATOM 654 N N . PHE A 1 78 ? -7.755 -2.336 18.093 1.00 93.94 78 PHE A N 1
ATOM 655 C CA . PHE A 1 78 ? -8.333 -1.160 18.740 1.00 93.94 78 PHE A CA 1
ATOM 656 C C . PHE A 1 78 ? -9.717 -0.804 18.166 1.00 93.94 78 PHE A C 1
ATOM 658 O O . PHE A 1 78 ? -10.686 -0.625 18.910 1.00 93.94 78 PHE A O 1
ATOM 665 N N . GLU A 1 79 ? -9.845 -0.772 16.838 1.00 92.25 79 GLU A N 1
ATOM 666 C CA . GLU A 1 79 ? -11.091 -0.424 16.147 1.00 92.25 79 GLU A CA 1
ATOM 667 C C . GLU A 1 79 ? -12.197 -1.476 16.321 1.00 92.25 79 GLU A C 1
ATOM 669 O O . GLU A 1 79 ? -13.382 -1.132 16.405 1.00 92.25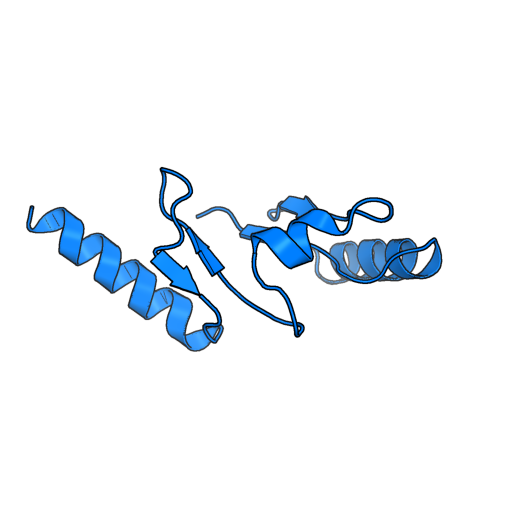 79 GLU A O 1
ATOM 674 N N . LYS A 1 80 ? -11.843 -2.764 16.414 1.00 90.31 80 LYS A N 1
ATOM 675 C CA . LYS A 1 80 ? -12.799 -3.833 16.752 1.00 90.31 80 LYS A CA 1
ATOM 676 C C . LYS A 1 80 ? -13.314 -3.687 18.181 1.00 90.31 80 LYS A C 1
ATOM 678 O O . LYS A 1 80 ? -14.526 -3.718 18.395 1.00 90.31 80 LYS A O 1
ATOM 683 N N . ASN A 1 81 ? -12.416 -3.461 19.137 1.00 93.19 81 ASN A N 1
ATOM 684 C CA . ASN A 1 81 ? -12.765 -3.327 20.551 1.00 93.19 81 ASN A CA 1
ATOM 685 C C . ASN A 1 81 ? -13.610 -2.081 20.833 1.00 93.19 81 ASN A C 1
ATOM 687 O O . ASN A 1 81 ? -14.511 -2.122 21.670 1.00 93.19 81 ASN A O 1
ATOM 691 N N . LYS A 1 82 ? -13.381 -0.988 20.099 1.00 89.19 82 LYS A N 1
ATOM 692 C CA . LYS A 1 82 ? -14.224 0.212 20.157 1.00 89.19 82 LYS A CA 1
ATOM 693 C C . LYS A 1 82 ? -15.663 -0.062 19.709 1.00 89.19 82 LYS A C 1
ATOM 695 O O . LYS A 1 82 ? -16.591 0.470 20.305 1.00 89.19 82 LYS A O 1
ATOM 700 N N . LYS A 1 83 ? -15.859 -0.903 18.688 1.00 77.62 83 LYS A N 1
ATOM 701 C CA . LYS A 1 83 ? -17.196 -1.279 18.194 1.00 77.62 83 LYS A CA 1
ATOM 702 C C . LYS A 1 83 ? -17.928 -2.260 19.100 1.00 77.62 83 LYS A C 1
ATOM 704 O O . LYS A 1 83 ? -19.142 -2.209 19.133 1.00 77.62 83 LYS A O 1
ATOM 709 N N . ALA A 1 84 ? -17.218 -3.135 19.810 1.00 78.12 84 ALA A N 1
ATOM 710 C CA . ALA A 1 84 ? -17.836 -4.089 20.734 1.00 78.12 84 ALA A CA 1
ATOM 711 C C . ALA A 1 84 ? -18.384 -3.432 22.018 1.00 78.12 84 ALA A C 1
ATOM 713 O O . ALA A 1 84 ? -19.159 -4.050 22.740 1.00 78.12 84 ALA A O 1
ATOM 714 N N . LYS A 1 85 ? -17.953 -2.199 22.316 1.00 68.12 85 LYS A N 1
ATOM 715 C CA . LYS A 1 85 ? -18.363 -1.422 23.496 1.00 68.12 85 LYS A CA 1
ATOM 716 C C . LYS A 1 85 ? -19.510 -0.436 23.227 1.00 68.12 85 LYS A C 1
ATOM 718 O O . LYS A 1 85 ? -19.980 0.176 24.182 1.00 68.12 85 LYS A O 1
ATOM 723 N N . ASN A 1 86 ? -19.918 -0.278 21.968 1.00 54.97 86 ASN A N 1
ATOM 724 C CA . ASN A 1 86 ? -21.009 0.596 21.522 1.00 54.97 86 ASN A CA 1
ATOM 725 C C . ASN A 1 86 ? -22.187 -0.245 21.035 1.00 54.97 86 ASN A C 1
ATOM 727 O O . ASN A 1 86 ? -23.330 0.229 21.195 1.00 54.97 86 ASN A O 1
#

Solvent-accessible surface area (backbone atoms only — not comparable to full-atom values): 5483 Å² total; per-residue (Å²): 139,87,51,76,46,71,53,86,60,49,59,74,67,31,49,53,54,49,55,51,51,42,59,76,67,62,50,76,89,39,50,78,44,73,57,66,87,58,64,63,64,36,66,77,68,67,58,85,62,83,92,68,39,72,43,62,49,97,87,67,46,77,78,43,68,74,53,57,80,84,51,49,62,60,52,54,51,52,56,50,56,57,57,76,76,107

Mean predicted aligned error: 4.04 Å